Protein AF-A0A1G1I228-F1 (afdb_monomer)

Nearest PDB structures (foldseek):
  3k6q-assembly2_D  TM=5.862E-01  e=5.154E-01  Syntrophomonas wolfei subsp. wolfei str. Goettingen G311
  2wj9-assembly1_A  TM=4.335E-01  e=4.056E+00  Escherichia coli CFT073
  5o2r-assembly1_v  TM=3.705E-01  e=6.793E+00  Escherichia coli K-12
  6b4v-assembly1_JA  TM=3.250E-01  e=5.599E+00  Escherichia coli
  8oir-assembly1_Aa  TM=3.767E-01  e=8.243E+00  Homo sapiens

Sequence (79 aa):
MKLYHLTAVIWKEGKHYVSKCPELGVASFGSTPEKARAALEEAVALYVANARKLGLLKEIEPALLSEARFTASLDVAVA

Solvent-accessible surface area (backbone atoms only — not comparable to full-atom values): 4930 Å² total; per-residue (Å²): 135,89,87,73,86,78,63,77,51,73,49,79,52,94,86,33,17,40,18,34,27,78,73,76,72,45,66,33,50,23,81,40,68,67,47,4,48,52,43,29,53,52,50,48,53,50,49,55,54,49,30,53,75,71,68,46,42,74,78,49,39,67,59,57,64,56,91,74,86,86,88,81,89,83,90,80,91,80,137

Foldseek 3Di:
DDDFDFDWDWDDDDQKIKIAGPLQRDIAIGNDRVRRVVRSVVRVVVVCVVCVVVVNNVVSVCSRPPPDDDDDDDDDDDD

Radius of gyration: 14.28 Å; Cα contacts (8 Å, |Δi|>4): 96; chains: 1; bounding box: 44×31×32 Å

Secondary structure (DSSP, 8-state):
--------EEEEETTEEEEEETTTTEEEEESSHHHHHHHHHHHHHHHHHHHHHTTTHHHHHHHHH-S------------

Structure (mmCIF, N/CA/C/O backbone):
data_AF-A0A1G1I228-F1
#
_entry.id   AF-A0A1G1I228-F1
#
loop_
_atom_site.group_PDB
_atom_site.id
_atom_site.type_symbol
_atom_site.label_atom_id
_atom_site.label_alt_id
_atom_site.label_comp_id
_atom_site.label_asym_id
_atom_site.label_entity_id
_atom_site.label_seq_id
_atom_site.pdbx_PDB_ins_code
_atom_site.Cartn_x
_atom_site.Cartn_y
_atom_site.Cartn_z
_atom_site.occupancy
_atom_site.B_iso_or_equiv
_atom_site.auth_seq_id
_atom_site.auth_comp_id
_atom_site.auth_asym_id
_atom_site.auth_atom_id
_atom_site.pdbx_PDB_model_num
ATOM 1 N N . MET A 1 1 ? 20.590 -6.487 -4.060 1.00 66.50 1 MET A N 1
ATOM 2 C CA . MET A 1 1 ? 19.113 -6.394 -4.139 1.00 66.50 1 MET A CA 1
ATOM 3 C C . MET A 1 1 ? 18.760 -4.963 -4.504 1.00 66.50 1 MET A C 1
ATOM 5 O O . MET A 1 1 ? 19.430 -4.069 -4.004 1.00 66.50 1 MET A O 1
ATOM 9 N N . LYS A 1 2 ? 17.797 -4.738 -5.405 1.00 81.88 2 LYS A N 1
ATOM 10 C CA . LYS A 1 2 ? 17.342 -3.380 -5.743 1.00 81.88 2 LYS A CA 1
ATOM 11 C C . LYS A 1 2 ? 16.246 -2.992 -4.751 1.00 81.88 2 LYS A C 1
ATOM 13 O O . LYS A 1 2 ? 15.318 -3.774 -4.561 1.00 81.88 2 LYS A O 1
ATOM 18 N N . LEU A 1 3 ? 16.400 -1.848 -4.093 1.00 87.25 3 LEU A N 1
ATOM 19 C CA . LEU A 1 3 ? 15.413 -1.306 -3.162 1.00 87.25 3 LEU A CA 1
ATOM 20 C C . LEU A 1 3 ? 14.531 -0.311 -3.918 1.00 87.25 3 LEU A C 1
ATOM 22 O O . LEU A 1 3 ? 15.051 0.530 -4.650 1.00 87.25 3 LEU A O 1
ATOM 26 N N . TYR A 1 4 ? 13.216 -0.419 -3.749 1.00 92.19 4 TYR A N 1
ATOM 27 C CA . TYR A 1 4 ? 12.244 0.500 -4.334 1.00 92.19 4 TYR A CA 1
ATOM 28 C C . TYR A 1 4 ? 11.584 1.300 -3.218 1.00 92.19 4 TYR A C 1
ATOM 30 O O . TYR A 1 4 ? 11.188 0.732 -2.202 1.00 92.19 4 TYR A O 1
ATOM 38 N N . HIS A 1 5 ? 11.474 2.611 -3.407 1.00 92.25 5 HIS A N 1
ATOM 39 C CA . HIS A 1 5 ? 10.782 3.492 -2.476 1.00 92.25 5 HIS A CA 1
ATOM 40 C C . HIS A 1 5 ? 9.357 3.721 -2.985 1.00 92.25 5 HIS A C 1
ATOM 42 O O . HIS A 1 5 ? 9.165 4.399 -3.992 1.00 92.25 5 HIS A O 1
ATOM 48 N N . LEU A 1 6 ? 8.380 3.094 -2.331 1.00 95.38 6 LEU A N 1
ATOM 49 C CA . LEU A 1 6 ? 6.970 3.088 -2.728 1.00 95.38 6 LEU A CA 1
ATOM 50 C C . LEU A 1 6 ? 6.088 3.555 -1.570 1.00 95.38 6 LEU A C 1
ATOM 52 O O . LEU A 1 6 ? 6.496 3.508 -0.406 1.00 95.38 6 LEU A O 1
ATOM 56 N N . THR A 1 7 ? 4.873 3.979 -1.892 1.00 96.25 7 THR A N 1
ATOM 57 C CA . THR A 1 7 ? 3.920 4.520 -0.926 1.00 96.25 7 THR A CA 1
ATOM 58 C C . THR A 1 7 ? 3.060 3.412 -0.328 1.00 96.25 7 THR A C 1
ATOM 60 O O . THR A 1 7 ? 2.627 2.492 -1.017 1.00 96.25 7 THR A O 1
ATOM 63 N N . ALA A 1 8 ? 2.754 3.522 0.963 1.00 97.62 8 ALA A N 1
ATOM 64 C CA . ALA A 1 8 ? 1.724 2.726 1.617 1.00 97.62 8 ALA A CA 1
ATOM 65 C C . ALA A 1 8 ? 0.648 3.660 2.179 1.00 97.62 8 ALA A C 1
ATOM 67 O O . ALA A 1 8 ? 0.933 4.495 3.036 1.00 97.62 8 ALA A O 1
ATOM 68 N N . VAL A 1 9 ? -0.590 3.502 1.718 1.00 98.00 9 VAL A N 1
ATOM 69 C CA . VAL A 1 9 ? -1.775 4.156 2.289 1.00 98.00 9 VAL A CA 1
ATOM 70 C C . VAL A 1 9 ? -2.490 3.135 3.158 1.00 98.00 9 VAL A C 1
ATOM 72 O O . VAL A 1 9 ? -2.764 2.032 2.690 1.00 98.00 9 VAL A O 1
ATOM 75 N N . ILE A 1 10 ? -2.771 3.477 4.414 1.00 98.31 10 ILE A N 1
ATOM 76 C CA . ILE A 1 10 ? -3.362 2.559 5.394 1.00 98.31 10 ILE A CA 1
ATOM 77 C C . ILE A 1 10 ? -4.573 3.225 6.038 1.00 98.31 10 ILE A C 1
ATOM 79 O O . ILE A 1 10 ? -4.475 4.355 6.512 1.00 98.31 10 ILE A O 1
ATOM 83 N N . TRP A 1 11 ? -5.702 2.523 6.083 1.00 98.12 11 TRP A N 1
ATOM 84 C CA . TRP A 1 11 ? -6.929 2.998 6.720 1.00 98.12 11 TRP A CA 1
ATOM 85 C C . TRP A 1 11 ? -7.621 1.867 7.473 1.00 98.12 11 TRP A C 1
ATOM 87 O O . TRP A 1 11 ? -7.352 0.685 7.260 1.00 98.12 11 TRP A O 1
ATOM 97 N N . LYS A 1 12 ? -8.503 2.234 8.399 1.00 98.19 12 LYS A N 1
ATOM 98 C CA . LYS A 1 12 ? -9.295 1.271 9.160 1.00 98.19 12 LYS A CA 1
ATOM 99 C C . LYS A 1 12 ? -10.547 0.894 8.372 1.00 98.19 12 LYS A C 1
ATOM 101 O O . LYS A 1 12 ? -11.292 1.773 7.953 1.00 98.19 12 LYS A O 1
ATOM 106 N N . GLU A 1 13 ? -10.805 -0.401 8.248 1.00 97.50 13 GLU A N 1
ATOM 107 C CA . GLU A 1 13 ? -12.017 -0.951 7.645 1.00 97.50 13 GLU A CA 1
ATOM 108 C C . GLU A 1 13 ? -12.598 -2.023 8.578 1.00 97.50 13 GLU A C 1
ATOM 110 O O . GLU A 1 13 ? -12.015 -3.086 8.811 1.00 97.50 13 GLU A O 1
ATOM 115 N N . GLY A 1 14 ? -13.736 -1.709 9.205 1.00 95.88 14 GLY A N 1
ATOM 116 C CA . GLY A 1 14 ? -14.343 -2.560 10.228 1.00 95.88 14 GLY A CA 1
ATOM 117 C C . GLY A 1 14 ? -13.398 -2.841 11.405 1.0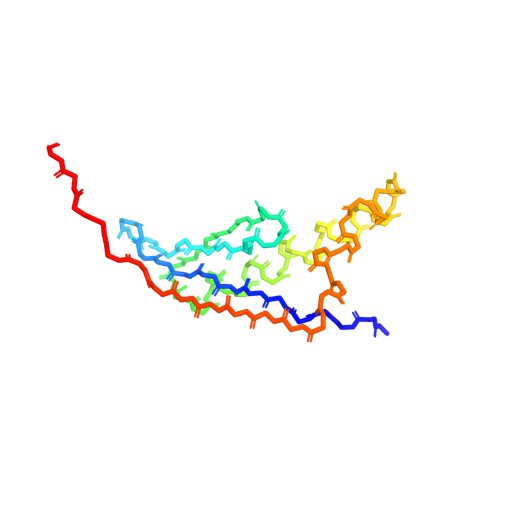0 95.88 14 GLY A C 1
ATOM 118 O O . GLY A 1 14 ? -13.023 -1.936 12.157 1.00 95.88 14 GLY A O 1
ATOM 119 N N . LYS A 1 15 ? -13.037 -4.120 11.586 1.00 96.19 15 LYS A N 1
ATOM 120 C CA . LYS A 1 15 ? -12.134 -4.598 12.654 1.00 96.19 15 LYS A CA 1
ATOM 121 C C . LYS A 1 15 ? -10.664 -4.689 12.222 1.00 96.19 15 LYS A C 1
ATOM 123 O O . LYS A 1 15 ? -9.821 -5.023 13.053 1.00 96.19 15 LYS A O 1
ATOM 128 N N . HIS A 1 16 ? -10.359 -4.413 10.957 1.00 97.62 16 HIS A N 1
ATOM 129 C CA . HIS A 1 16 ? -9.026 -4.560 10.380 1.00 97.62 16 HIS A CA 1
ATOM 130 C C . HIS A 1 16 ? -8.500 -3.225 9.847 1.00 97.62 16 HIS A C 1
ATOM 132 O O . HIS A 1 16 ? -9.217 -2.226 9.779 1.00 97.62 16 HIS A O 1
ATOM 138 N N . TYR A 1 17 ? -7.224 -3.217 9.487 1.00 98.62 17 TYR A N 1
ATOM 139 C CA . TYR A 1 17 ? -6.587 -2.149 8.735 1.00 98.62 17 TYR A CA 1
ATOM 140 C C . TYR A 1 17 ? -6.279 -2.666 7.339 1.00 98.62 17 TYR A C 1
ATOM 142 O O . TYR A 1 17 ? -5.643 -3.712 7.203 1.00 98.62 17 TYR A O 1
ATOM 150 N N . VAL A 1 18 ? -6.729 -1.942 6.323 1.00 98.44 18 VAL A N 1
ATOM 151 C CA . VAL A 1 18 ? -6.417 -2.210 4.918 1.00 98.44 18 VAL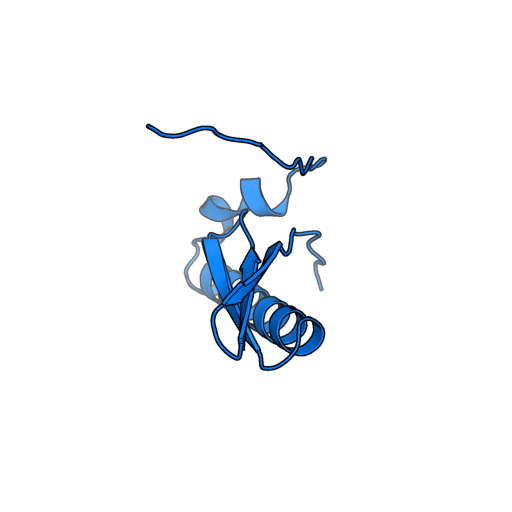 A CA 1
ATOM 152 C C . VAL A 1 18 ? -5.249 -1.321 4.522 1.00 98.44 18 VAL A C 1
ATOM 154 O O . VAL A 1 18 ? -5.146 -0.178 4.968 1.00 98.44 18 VAL A O 1
ATOM 157 N N . SER A 1 19 ? -4.347 -1.861 3.715 1.00 98.69 19 SER A N 1
ATOM 158 C CA . SER A 1 19 ? -3.167 -1.175 3.208 1.00 98.69 19 SER A CA 1
ATOM 159 C C . SER A 1 19 ? -3.097 -1.302 1.687 1.00 98.69 19 SER A C 1
ATOM 161 O O . SER A 1 19 ? -3.420 -2.346 1.123 1.00 98.69 19 SER A O 1
ATOM 163 N N . LYS A 1 20 ? -2.678 -0.238 0.999 1.00 98.50 20 LYS A N 1
ATOM 164 C CA . LYS A 1 20 ? -2.560 -0.200 -0.464 1.00 98.50 20 LYS A CA 1
ATOM 165 C C . LYS A 1 20 ? -1.288 0.517 -0.900 1.00 98.50 20 LYS A C 1
ATOM 167 O O . LYS A 1 20 ? -0.941 1.542 -0.324 1.00 98.50 20 LYS A O 1
ATOM 172 N N . CYS A 1 21 ? -0.642 -0.013 -1.935 1.00 98.00 21 CYS A N 1
ATOM 173 C CA . CYS A 1 21 ? 0.427 0.615 -2.704 1.00 98.00 21 CYS A CA 1
ATOM 174 C C . CYS A 1 21 ? -0.187 1.209 -3.982 1.00 98.00 21 CYS A C 1
ATOM 176 O O . CYS A 1 21 ? -0.496 0.450 -4.909 1.00 98.00 21 CYS A O 1
ATOM 178 N N . PRO A 1 22 ? -0.457 2.529 -4.027 1.00 96.25 22 PRO A N 1
ATOM 179 C CA . PRO A 1 22 ? -1.125 3.165 -5.160 1.00 96.25 22 PRO A CA 1
ATOM 180 C C . PRO A 1 22 ? -0.403 2.945 -6.490 1.00 96.25 22 PRO A C 1
ATOM 182 O O . PRO A 1 22 ? -1.061 2.714 -7.500 1.00 96.25 22 PRO A O 1
ATOM 185 N N . GLU A 1 23 ? 0.930 2.961 -6.478 1.00 95.31 23 GLU A N 1
ATOM 186 C CA . GLU A 1 23 ? 1.774 2.889 -7.671 1.00 95.31 23 GLU A CA 1
ATOM 187 C C . GLU A 1 23 ? 1.650 1.551 -8.405 1.00 95.31 23 GLU A C 1
ATOM 189 O O . GLU A 1 23 ? 1.797 1.500 -9.622 1.00 95.31 23 GLU A O 1
ATOM 194 N N . LEU A 1 24 ? 1.383 0.469 -7.669 1.00 96.44 24 LEU A N 1
ATOM 195 C CA . LEU A 1 24 ? 1.298 -0.887 -8.219 1.00 96.44 24 LEU A CA 1
ATOM 196 C C . LEU A 1 24 ? -0.121 -1.466 -8.169 1.00 96.44 24 LEU A C 1
ATOM 198 O O . LEU A 1 24 ? -0.345 -2.584 -8.625 1.00 96.44 24 LEU A O 1
ATOM 202 N N . GLY A 1 25 ? -1.075 -0.752 -7.565 1.00 96.38 25 GLY A N 1
ATOM 203 C CA . GLY A 1 25 ? -2.434 -1.253 -7.348 1.00 96.38 25 GLY A CA 1
ATOM 204 C C . GLY A 1 25 ? -2.517 -2.461 -6.404 1.00 96.38 25 GLY A C 1
ATOM 205 O O . GLY A 1 25 ? -3.559 -3.108 -6.340 1.00 96.38 25 GLY A O 1
ATOM 206 N N . VAL A 1 26 ? -1.449 -2.767 -5.662 1.00 98.19 26 VAL A N 1
ATOM 207 C CA . VAL A 1 26 ? -1.380 -3.907 -4.735 1.00 98.19 26 VAL A CA 1
ATOM 208 C C . VAL A 1 26 ? -1.984 -3.510 -3.393 1.00 98.19 26 VAL A C 1
ATOM 210 O O . VAL A 1 26 ? -1.701 -2.426 -2.883 1.00 98.19 26 VAL A O 1
ATOM 213 N N . ALA A 1 27 ? -2.793 -4.386 -2.802 1.00 98.31 27 ALA A N 1
ATOM 214 C CA . ALA A 1 27 ? -3.390 -4.181 -1.489 1.00 98.31 27 ALA A CA 1
ATOM 215 C C . ALA A 1 27 ? -3.182 -5.396 -0.578 1.00 98.31 27 ALA A C 1
ATOM 217 O O . ALA A 1 27 ? -2.971 -6.514 -1.049 1.00 98.31 27 ALA A O 1
ATOM 218 N N . SER A 1 28 ? -3.241 -5.156 0.727 1.00 98.44 28 SER A N 1
ATOM 219 C CA . SER A 1 28 ? -3.182 -6.167 1.779 1.00 98.44 28 SER A CA 1
ATOM 220 C C . SER A 1 28 ? -3.957 -5.679 3.010 1.00 98.44 28 SER A C 1
ATOM 222 O O . SER A 1 28 ? -4.606 -4.631 2.972 1.00 98.44 28 SER A O 1
ATOM 224 N N . PHE A 1 29 ? -3.944 -6.439 4.102 1.00 98.31 29 PHE A N 1
ATOM 225 C CA . PHE A 1 29 ? -4.627 -6.060 5.339 1.00 98.31 29 PHE A CA 1
ATOM 226 C C . PHE A 1 29 ? -3.970 -6.680 6.577 1.00 98.31 29 PHE A C 1
ATOM 228 O O . PHE A 1 29 ? -3.175 -7.614 6.492 1.00 98.31 29 PHE A O 1
ATOM 235 N N . GLY A 1 30 ? -4.310 -6.162 7.756 1.00 98.31 30 GLY A N 1
ATOM 236 C CA . GLY A 1 30 ? -3.816 -6.667 9.033 1.00 98.31 30 GLY A CA 1
ATOM 237 C C . GLY A 1 30 ? -4.685 -6.252 10.215 1.00 98.31 30 GLY A C 1
ATOM 238 O O . GLY A 1 30 ? -5.550 -5.388 10.115 1.00 98.31 30 GLY A O 1
ATOM 239 N N . SER A 1 31 ? -4.466 -6.875 11.374 1.00 97.94 31 SER A N 1
ATOM 240 C CA . SER A 1 31 ? -5.197 -6.525 12.604 1.00 97.94 31 SER A CA 1
ATOM 241 C C . SER A 1 31 ? -4.729 -5.206 13.238 1.00 97.94 31 SER A C 1
ATOM 243 O O . SER A 1 31 ? -5.423 -4.663 14.090 1.00 97.94 31 SER A O 1
ATOM 245 N N . THR A 1 32 ? -3.554 -4.704 12.851 1.00 98.38 32 THR A N 1
ATOM 246 C CA . THR A 1 32 ? -2.997 -3.405 13.264 1.00 98.38 32 THR A CA 1
ATOM 247 C C . THR A 1 32 ? -2.398 -2.694 12.044 1.00 98.38 32 THR A C 1
ATOM 249 O O . THR A 1 32 ? -2.112 -3.377 11.049 1.00 98.38 32 THR A O 1
ATOM 252 N N . PRO A 1 33 ? -2.173 -1.367 12.090 1.00 98.44 33 PRO A N 1
ATOM 253 C CA . PRO A 1 33 ? -1.525 -0.640 10.997 1.00 98.44 33 PRO A CA 1
ATOM 254 C C . PRO A 1 33 ? -0.160 -1.228 10.616 1.00 98.44 33 PRO A C 1
ATOM 256 O O . PRO A 1 33 ? 0.151 -1.372 9.437 1.00 98.44 33 PRO A O 1
ATOM 259 N N . GLU A 1 34 ? 0.637 -1.645 11.601 1.00 98.44 34 GLU A N 1
ATOM 260 C CA . GLU A 1 34 ? 1.976 -2.211 11.397 1.00 98.44 34 GLU A CA 1
ATOM 261 C C . GLU A 1 34 ? 1.900 -3.561 10.687 1.00 98.44 34 GLU A C 1
ATOM 263 O O . GLU A 1 34 ? 2.670 -3.817 9.762 1.00 98.44 34 GLU A O 1
ATOM 268 N N . LYS A 1 35 ? 0.940 -4.409 11.081 1.00 98.50 35 LYS A N 1
ATOM 269 C CA . LYS A 1 35 ? 0.697 -5.698 10.421 1.00 98.50 35 LYS A CA 1
ATOM 270 C C . LYS A 1 35 ? 0.202 -5.509 8.991 1.00 98.50 35 LYS A C 1
ATOM 272 O O . LYS A 1 35 ? 0.666 -6.213 8.104 1.00 98.50 35 LYS A O 1
ATOM 277 N N . ALA A 1 36 ? -0.690 -4.545 8.758 1.00 98.69 36 ALA A N 1
ATOM 278 C CA . ALA A 1 36 ? -1.157 -4.222 7.413 1.00 98.69 36 ALA A CA 1
ATOM 279 C C . ALA A 1 36 ? -0.012 -3.689 6.532 1.00 98.69 36 ALA A C 1
ATOM 281 O O . ALA A 1 36 ? 0.088 -4.062 5.363 1.00 98.69 36 ALA A O 1
ATOM 282 N N . ARG A 1 37 ? 0.884 -2.860 7.087 1.00 98.56 37 ARG A N 1
ATOM 283 C CA . ARG A 1 37 ? 2.086 -2.373 6.391 1.00 98.56 37 ARG A CA 1
ATOM 284 C C . ARG A 1 37 ? 3.033 -3.518 6.028 1.00 98.56 37 ARG A C 1
ATOM 286 O O . ARG A 1 37 ? 3.460 -3.596 4.883 1.00 98.56 37 ARG A O 1
ATOM 293 N N . ALA A 1 38 ? 3.343 -4.397 6.982 1.00 98.50 38 ALA A N 1
ATOM 294 C CA . ALA A 1 38 ? 4.233 -5.537 6.761 1.00 98.50 38 ALA A CA 1
ATOM 295 C C . ALA A 1 38 ? 3.671 -6.497 5.700 1.00 98.50 38 ALA A C 1
ATOM 297 O O . ALA A 1 38 ? 4.373 -6.860 4.762 1.00 98.50 38 ALA A O 1
ATOM 298 N N . ALA A 1 39 ? 2.377 -6.818 5.782 1.00 98.50 39 ALA A N 1
ATOM 299 C CA . ALA A 1 39 ? 1.717 -7.667 4.796 1.00 98.50 39 ALA A CA 1
ATOM 300 C C . ALA A 1 39 ? 1.669 -7.023 3.394 1.00 98.50 39 ALA A C 1
ATOM 302 O O . ALA A 1 39 ? 1.709 -7.729 2.387 1.00 98.50 39 ALA A O 1
ATOM 303 N N . LEU A 1 40 ? 1.589 -5.689 3.301 1.00 98.69 40 LEU A N 1
ATOM 304 C CA . LEU A 1 40 ? 1.689 -4.979 2.022 1.00 98.69 40 LEU A CA 1
ATOM 305 C C . LEU A 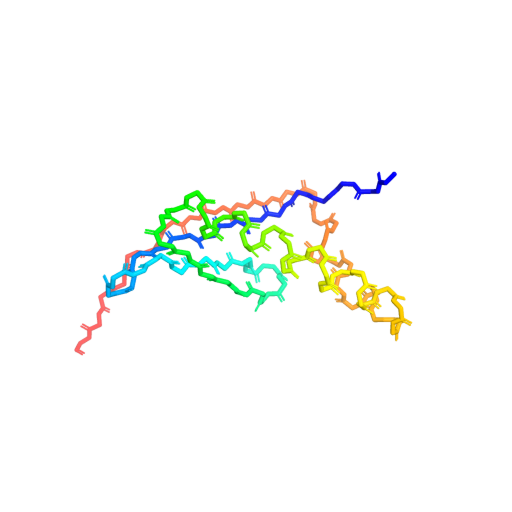1 40 ? 3.108 -5.030 1.448 1.00 98.69 40 LEU A C 1
ATOM 307 O O . LEU A 1 40 ? 3.259 -5.213 0.244 1.00 98.69 40 LEU A O 1
ATOM 311 N N . GLU A 1 41 ? 4.133 -4.881 2.288 1.00 98.25 41 GLU A N 1
ATOM 312 C CA . GLU A 1 41 ? 5.541 -4.965 1.879 1.00 98.25 41 GLU A CA 1
ATOM 313 C C . GLU A 1 41 ? 5.847 -6.328 1.236 1.00 98.25 41 GLU A C 1
ATOM 315 O O . GLU A 1 41 ? 6.411 -6.386 0.140 1.00 98.25 41 GLU A O 1
ATOM 320 N N . GLU A 1 42 ? 5.375 -7.417 1.852 1.00 98.19 42 GLU A N 1
ATOM 321 C CA . GLU A 1 42 ? 5.483 -8.771 1.298 1.00 98.19 42 GLU A CA 1
ATOM 322 C C . GLU A 1 42 ? 4.710 -8.923 -0.019 1.00 98.19 42 GLU A C 1
ATOM 324 O O . GLU A 1 42 ? 5.253 -9.428 -1.006 1.00 98.19 42 GLU A O 1
ATOM 329 N N . ALA A 1 43 ? 3.460 -8.451 -0.069 1.00 98.38 43 ALA A N 1
ATOM 330 C CA . ALA A 1 43 ? 2.630 -8.529 -1.270 1.00 98.38 43 ALA A CA 1
ATOM 331 C C . ALA A 1 43 ? 3.253 -7.768 -2.454 1.00 98.38 43 ALA A C 1
ATOM 333 O O . ALA A 1 43 ? 3.280 -8.273 -3.579 1.00 98.38 43 ALA A O 1
ATOM 334 N N . VAL A 1 44 ? 3.809 -6.580 -2.204 1.00 98.12 44 VAL A N 1
ATOM 335 C CA . VAL A 1 44 ? 4.513 -5.772 -3.208 1.00 98.12 44 VAL A CA 1
ATOM 336 C C . VAL A 1 44 ? 5.794 -6.465 -3.673 1.00 98.12 44 VAL A C 1
ATOM 338 O O . VAL A 1 44 ? 6.045 -6.539 -4.878 1.00 98.12 44 VAL A O 1
ATOM 341 N N . ALA A 1 45 ? 6.585 -7.021 -2.752 1.00 96.94 45 ALA A N 1
ATOM 342 C CA . ALA A 1 45 ? 7.796 -7.759 -3.105 1.00 96.94 45 ALA A CA 1
ATOM 343 C C . ALA A 1 45 ? 7.481 -8.974 -3.995 1.00 96.94 45 ALA A C 1
ATOM 345 O O . ALA A 1 45 ? 8.149 -9.191 -5.013 1.00 96.94 45 ALA A O 1
ATOM 346 N N . LEU A 1 46 ? 6.428 -9.728 -3.660 1.00 97.56 46 LEU A N 1
ATOM 347 C CA . LEU A 1 46 ? 5.940 -10.852 -4.462 1.00 97.56 46 LEU A CA 1
ATOM 348 C C . LEU A 1 46 ? 5.450 -10.402 -5.842 1.00 97.56 46 LEU A C 1
ATOM 350 O O . LEU A 1 46 ? 5.791 -11.033 -6.845 1.00 97.56 46 LEU A O 1
ATOM 354 N N . TYR A 1 47 ? 4.702 -9.299 -5.913 1.00 97.50 47 TYR A N 1
ATOM 355 C CA . TYR A 1 47 ? 4.215 -8.739 -7.173 1.00 97.50 47 TYR A CA 1
ATOM 356 C C . TYR A 1 47 ? 5.371 -8.375 -8.115 1.00 97.50 47 TYR A C 1
ATOM 358 O O . TYR A 1 47 ? 5.409 -8.841 -9.255 1.00 97.50 47 TYR A O 1
ATOM 366 N N . VAL A 1 48 ? 6.367 -7.626 -7.629 1.00 96.44 48 VAL A N 1
ATOM 367 C CA . VAL A 1 48 ? 7.542 -7.229 -8.427 1.00 96.44 48 VAL A CA 1
ATOM 368 C C . VAL A 1 48 ? 8.365 -8.450 -8.853 1.00 96.44 48 VAL A C 1
ATOM 370 O O . VAL A 1 48 ? 8.819 -8.532 -9.999 1.00 96.44 48 VAL A O 1
ATOM 373 N N . ALA A 1 49 ? 8.534 -9.435 -7.964 1.00 95.75 49 ALA A N 1
ATOM 374 C CA . ALA A 1 49 ? 9.234 -10.675 -8.289 1.00 95.75 49 ALA A CA 1
ATOM 375 C C . ALA A 1 49 ? 8.520 -11.469 -9.398 1.00 95.75 49 ALA A C 1
ATOM 377 O O . ALA A 1 49 ? 9.181 -11.989 -10.301 1.00 95.75 49 ALA A O 1
ATOM 378 N N . ASN A 1 50 ? 7.188 -11.536 -9.363 1.00 96.75 50 ASN A N 1
ATOM 379 C CA . ASN A 1 50 ? 6.391 -12.201 -10.392 1.00 96.75 50 ASN A CA 1
ATOM 380 C C . ASN A 1 50 ? 6.400 -11.425 -11.713 1.00 96.75 50 ASN A C 1
ATOM 382 O O . ASN A 1 50 ? 6.630 -12.035 -12.756 1.00 96.75 50 ASN A O 1
ATOM 386 N N . ALA A 1 51 ? 6.265 -10.096 -11.682 1.00 96.12 51 ALA A N 1
ATOM 387 C CA . ALA A 1 51 ? 6.382 -9.257 -12.876 1.00 96.12 51 ALA A CA 1
ATOM 388 C C . ALA A 1 51 ? 7.735 -9.458 -13.577 1.00 96.12 51 ALA A C 1
ATOM 390 O O . ALA A 1 51 ? 7.794 -9.598 -14.798 1.00 96.12 51 ALA A O 1
ATOM 391 N N . ARG A 1 52 ? 8.830 -9.579 -12.810 1.00 94.75 52 ARG A N 1
ATOM 392 C CA . ARG A 1 52 ? 10.150 -9.919 -13.359 1.00 94.75 52 ARG A CA 1
ATOM 393 C C . ARG A 1 52 ? 10.171 -11.295 -14.030 1.00 94.75 52 ARG A C 1
ATOM 395 O O . ARG A 1 52 ? 10.731 -11.414 -15.115 1.00 94.75 52 ARG A O 1
ATOM 402 N N . LYS A 1 53 ? 9.590 -12.322 -13.400 1.00 96.50 53 LYS A N 1
ATOM 403 C CA . LYS A 1 53 ? 9.542 -13.689 -13.956 1.00 96.50 53 LYS A CA 1
ATOM 404 C C . LYS A 1 53 ? 8.708 -13.773 -15.236 1.00 96.50 53 LYS A C 1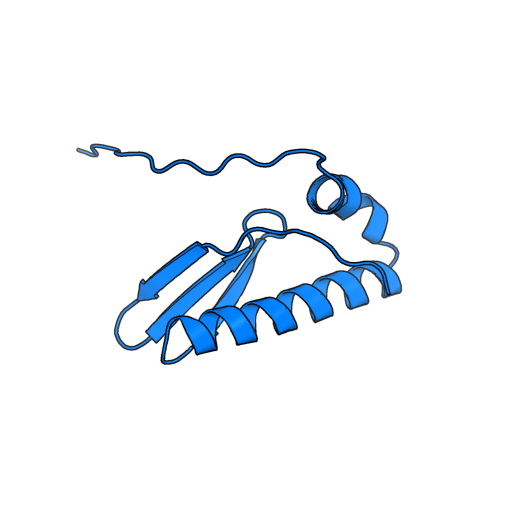
ATOM 406 O O . LYS A 1 53 ? 9.059 -14.534 -16.127 1.00 96.50 53 LYS A O 1
ATOM 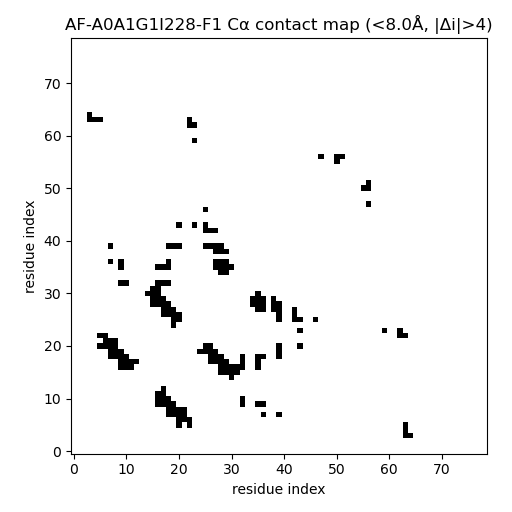411 N N . LEU A 1 54 ? 7.6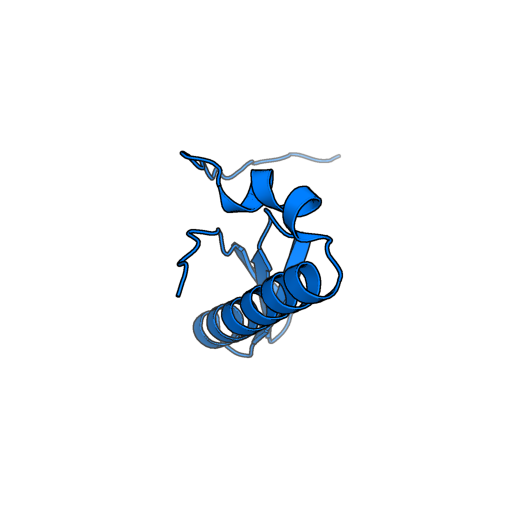35 -12.991 -15.318 1.00 96.75 54 LEU A N 1
ATOM 412 C CA . LEU A 1 54 ? 6.714 -12.963 -16.456 1.00 96.75 54 LEU A CA 1
ATOM 413 C C . LEU A 1 54 ? 7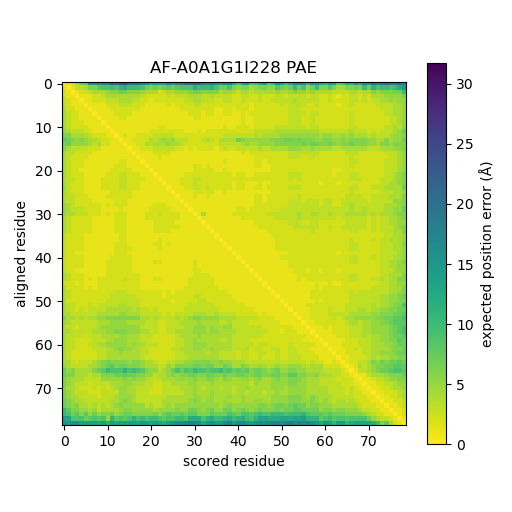.151 -12.000 -17.574 1.00 96.75 54 LEU A C 1
ATOM 415 O O . LEU A 1 54 ? 6.469 -11.899 -18.585 1.00 96.75 54 LEU A O 1
ATOM 419 N N . GLY A 1 55 ? 8.269 -11.283 -17.410 1.00 95.81 55 GLY A N 1
ATOM 420 C CA . GLY A 1 55 ? 8.748 -10.308 -18.399 1.00 95.81 55 GLY A CA 1
ATOM 421 C C . GLY A 1 55 ? 7.983 -8.977 -18.414 1.00 95.81 55 GLY A C 1
ATOM 422 O O . GLY A 1 55 ? 8.253 -8.136 -19.264 1.00 95.81 55 GLY A O 1
ATOM 423 N N . LEU A 1 56 ? 7.099 -8.749 -17.441 1.00 95.62 56 LEU A N 1
ATOM 424 C CA . LEU A 1 56 ? 6.225 -7.572 -17.327 1.00 95.62 56 LEU A CA 1
ATOM 425 C C . LEU A 1 56 ? 6.890 -6.399 -16.583 1.00 95.62 56 LEU A C 1
ATOM 427 O O . LEU A 1 56 ? 6.261 -5.384 -16.302 1.00 95.62 56 LEU A O 1
ATOM 431 N N . LEU A 1 57 ? 8.174 -6.517 -16.222 1.00 94.25 57 LEU A N 1
ATOM 432 C CA . LEU A 1 57 ? 8.854 -5.510 -15.399 1.00 94.25 57 LEU A CA 1
ATOM 433 C C . LEU A 1 57 ? 8.882 -4.124 -16.063 1.00 94.25 57 LEU A C 1
ATOM 435 O O . LEU A 1 57 ? 8.779 -3.124 -15.363 1.00 94.25 57 LEU A O 1
ATOM 439 N N . LYS A 1 58 ? 8.983 -4.074 -17.398 1.00 94.12 58 LYS A N 1
ATOM 440 C CA . LYS A 1 58 ? 8.980 -2.823 -18.175 1.00 94.12 58 LYS A CA 1
ATOM 441 C C . LYS A 1 58 ? 7.668 -2.051 -18.046 1.00 94.12 58 LYS A C 1
ATOM 443 O O . LYS A 1 58 ? 7.676 -0.830 -18.111 1.00 94.12 58 LYS A O 1
ATOM 448 N N . GLU A 1 59 ? 6.554 -2.750 -17.844 1.00 93.81 59 GLU A N 1
ATOM 449 C CA . GLU A 1 59 ? 5.232 -2.126 -17.728 1.00 93.81 59 GLU A CA 1
ATOM 450 C C . GLU A 1 59 ? 5.073 -1.394 -16.395 1.00 93.81 59 GLU A C 1
ATOM 452 O O . GLU A 1 59 ? 4.427 -0.353 -16.326 1.00 93.81 59 GLU A O 1
ATOM 457 N N . ILE A 1 60 ? 5.718 -1.904 -15.342 1.00 94.06 60 ILE A N 1
ATOM 458 C CA . ILE A 1 60 ? 5.661 -1.323 -13.995 1.00 94.06 60 ILE A CA 1
ATOM 459 C C . ILE A 1 60 ? 6.891 -0.468 -13.661 1.00 94.06 60 ILE A C 1
ATOM 461 O O . ILE A 1 60 ? 6.950 0.159 -12.607 1.00 94.06 60 ILE A O 1
ATOM 465 N N . GLU A 1 61 ? 7.882 -0.412 -14.550 1.00 93.44 61 GLU A N 1
ATOM 466 C CA . GLU A 1 61 ? 9.113 0.355 -14.364 1.00 93.44 61 GLU A CA 1
ATOM 467 C C . GLU A 1 61 ? 8.870 1.853 -14.092 1.00 93.44 61 GLU A C 1
ATOM 469 O O . GLU A 1 61 ? 9.484 2.364 -13.150 1.00 93.44 61 GLU A O 1
ATOM 474 N N . PRO A 1 62 ? 7.945 2.551 -14.788 1.00 92.75 62 PRO A N 1
ATOM 4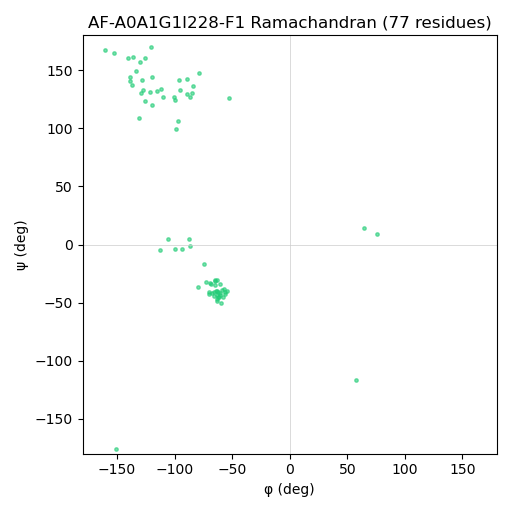75 C CA . PRO A 1 62 ? 7.644 3.952 -14.481 1.00 92.75 62 PRO A CA 1
ATOM 476 C C . PRO A 1 62 ? 7.160 4.156 -13.037 1.00 92.75 62 PRO A C 1
ATOM 478 O O . PRO A 1 62 ? 7.577 5.095 -12.359 1.00 92.75 62 PRO A O 1
ATOM 481 N N . ALA A 1 63 ? 6.335 3.233 -12.533 1.00 92.56 63 ALA A N 1
ATOM 482 C CA . ALA A 1 63 ? 5.834 3.255 -11.161 1.00 92.56 63 ALA A CA 1
ATOM 483 C C . ALA A 1 63 ? 6.947 2.995 -10.130 1.00 92.56 63 A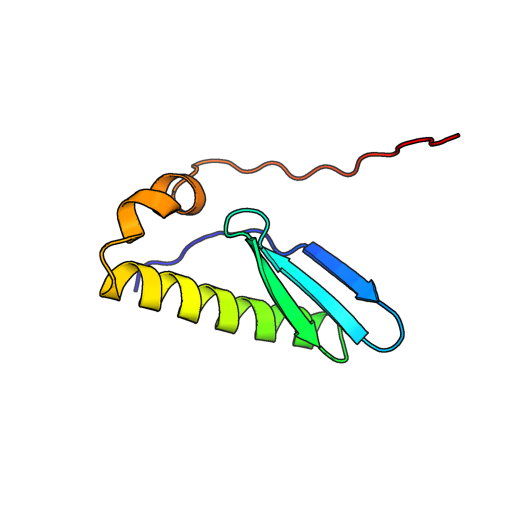LA A C 1
ATOM 485 O O . ALA A 1 63 ? 6.941 3.568 -9.038 1.00 92.56 63 ALA A O 1
ATOM 486 N N . LEU A 1 64 ? 7.931 2.161 -10.477 1.00 93.44 64 LEU A N 1
ATOM 487 C CA . LEU A 1 64 ? 9.050 1.804 -9.605 1.00 93.44 64 LEU A CA 1
ATOM 488 C C . LEU A 1 64 ? 10.150 2.874 -9.559 1.00 93.44 64 LEU A C 1
ATOM 490 O O . LEU A 1 64 ? 10.755 3.074 -8.504 1.00 93.44 64 LEU A O 1
ATOM 494 N N . LEU A 1 65 ? 10.423 3.545 -10.681 1.00 92.00 65 LEU A N 1
ATOM 495 C CA . LEU A 1 65 ? 11.607 4.395 -10.861 1.00 92.00 65 LEU A CA 1
ATOM 496 C C . LEU A 1 65 ? 11.336 5.904 -10.839 1.00 92.00 65 LEU A C 1
ATOM 498 O O . LEU A 1 65 ? 12.276 6.665 -11.045 1.00 92.00 65 LEU A O 1
ATOM 502 N N . SER A 1 66 ? 10.104 6.347 -10.565 1.00 90.94 66 SER A N 1
ATOM 503 C CA . SER A 1 66 ? 9.822 7.781 -10.404 1.00 90.94 66 SER A CA 1
ATOM 504 C C . SER A 1 66 ? 10.769 8.420 -9.379 1.00 90.94 66 SER A C 1
ATOM 506 O O . SER A 1 66 ? 10.865 7.941 -8.242 1.00 90.94 66 SER A O 1
ATOM 508 N N . GLU A 1 67 ? 11.455 9.491 -9.786 1.00 86.81 67 GLU A N 1
ATOM 509 C CA . GLU A 1 67 ? 12.486 10.182 -8.994 1.00 86.81 67 GLU A CA 1
ATOM 510 C C . GLU A 1 67 ? 11.900 10.917 -7.784 1.00 86.81 67 GLU A C 1
ATOM 512 O O . GLU A 1 67 ? 12.521 10.983 -6.726 1.00 86.81 67 GLU A O 1
ATOM 517 N N . ALA A 1 68 ? 10.677 11.428 -7.924 1.00 87.81 68 ALA A N 1
ATOM 518 C CA . ALA A 1 68 ? 9.934 12.087 -6.862 1.00 87.81 68 ALA A CA 1
ATOM 519 C C . ALA A 1 68 ? 8.495 11.564 -6.808 1.00 87.81 68 ALA A C 1
ATOM 521 O O . ALA A 1 68 ? 7.916 11.160 -7.823 1.00 87.81 68 ALA A O 1
ATOM 522 N N . ARG A 1 69 ? 7.923 11.564 -5.602 1.00 87.75 69 ARG A N 1
ATOM 523 C CA . ARG A 1 69 ? 6.522 11.224 -5.335 1.00 87.75 69 ARG A CA 1
ATOM 524 C C . ARG A 1 69 ? 5.966 12.235 -4.345 1.00 87.75 69 ARG A C 1
ATOM 526 O O . ARG A 1 69 ? 6.629 12.571 -3.368 1.00 87.75 69 ARG A O 1
ATOM 533 N N . PHE A 1 70 ? 4.749 12.693 -4.602 1.00 91.25 70 PHE A N 1
ATOM 534 C CA . PHE A 1 70 ? 4.029 13.610 -3.729 1.00 91.25 70 PHE A CA 1
ATOM 535 C C . PHE A 1 70 ? 2.720 12.948 -3.324 1.00 91.25 70 PHE A C 1
ATOM 537 O O . PHE A 1 70 ? 1.990 12.434 -4.170 1.00 91.25 70 PHE A O 1
ATOM 544 N N . THR A 1 71 ? 2.429 12.957 -2.029 1.00 92.56 71 THR A N 1
ATOM 545 C CA . THR A 1 71 ? 1.169 12.461 -1.472 1.00 92.56 71 THR A CA 1
ATOM 546 C C . THR A 1 71 ? 0.424 13.628 -0.849 1.00 92.56 71 THR A C 1
ATOM 548 O O . THR A 1 71 ? 1.016 14.382 -0.077 1.00 92.56 71 THR A O 1
ATOM 551 N N . ALA A 1 72 ? -0.862 13.766 -1.155 1.00 94.19 72 ALA A N 1
ATOM 552 C CA . ALA A 1 72 ? -1.711 14.806 -0.592 1.00 94.19 72 ALA A CA 1
ATOM 553 C C . ALA A 1 72 ? -3.091 14.237 -0.253 1.00 94.19 72 ALA A C 1
ATOM 555 O O . ALA A 1 72 ? -3.608 13.378 -0.969 1.00 94.19 72 ALA A O 1
ATOM 556 N N . SER A 1 73 ? -3.676 14.732 0.834 1.00 93.69 73 SER A N 1
ATOM 557 C CA . SER A 1 73 ? -5.079 14.489 1.164 1.00 93.69 73 SER A CA 1
ATOM 558 C C . SER A 1 73 ? -5.973 15.399 0.321 1.00 93.69 73 SER A C 1
ATOM 560 O O . SER A 1 73 ? -5.586 16.521 -0.004 1.00 93.69 73 SER A O 1
ATOM 562 N N . LEU A 1 74 ? -7.166 14.915 -0.018 1.00 94.56 74 LEU A N 1
ATOM 563 C CA . LEU A 1 74 ? -8.187 15.670 -0.740 1.00 94.56 74 LEU A CA 1
ATOM 564 C C . LEU A 1 74 ? -9.497 15.599 0.044 1.00 94.56 74 LEU A C 1
ATOM 566 O O . LEU A 1 74 ? -9.918 14.508 0.427 1.00 94.56 74 LEU A O 1
ATOM 570 N N . ASP A 1 75 ? -10.149 16.743 0.223 1.00 95.19 75 ASP A N 1
ATOM 571 C CA . ASP A 1 75 ? -11.496 16.837 0.779 1.00 95.19 75 ASP A CA 1
ATOM 572 C C . ASP A 1 75 ? -12.497 16.997 -0.369 1.00 95.19 75 ASP A C 1
ATOM 574 O O . ASP A 1 75 ? -12.373 17.901 -1.198 1.00 95.19 75 ASP A O 1
ATOM 578 N N . VAL A 1 76 ? -13.485 16.104 -0.441 1.00 95.69 76 VAL A N 1
ATOM 579 C CA . VAL A 1 76 ? -14.492 16.093 -1.510 1.00 95.69 76 VAL A CA 1
ATOM 580 C C . VAL A 1 76 ? -15.881 16.128 -0.885 1.00 95.69 76 VAL A C 1
ATOM 582 O O . VAL A 1 76 ? -16.233 15.251 -0.100 1.00 95.69 76 VAL A O 1
ATOM 585 N N . ALA A 1 77 ? -16.680 17.129 -1.256 1.00 94.38 77 ALA A N 1
ATOM 586 C CA . ALA A 1 77 ? -18.103 17.170 -0.941 1.00 94.38 77 ALA A CA 1
ATOM 587 C C . ALA A 1 77 ? -18.898 16.477 -2.058 1.00 94.38 77 ALA A C 1
ATOM 589 O O . ALA A 1 77 ? -18.720 16.786 -3.237 1.00 94.38 77 ALA A O 1
ATOM 590 N N . VAL A 1 78 ? -19.777 15.552 -1.680 1.00 91.75 78 VAL A N 1
ATOM 591 C CA . VAL A 1 78 ? -20.714 14.856 -2.575 1.00 91.75 78 VAL A CA 1
ATOM 592 C C . VAL A 1 78 ? -22.147 15.147 -2.130 1.00 91.75 78 VAL A C 1
ATOM 594 O O . VAL A 1 78 ? -22.389 15.316 -0.935 1.00 91.75 78 VAL A O 1
ATOM 597 N N . ALA A 1 79 ? -23.052 15.271 -3.103 1.00 79.44 79 ALA A N 1
ATOM 598 C CA . ALA A 1 79 ? -24.472 15.563 -2.897 1.00 79.44 79 ALA A CA 1
ATOM 599 C C . ALA A 1 79 ? -25.270 14.319 -2.486 1.00 79.44 79 ALA A C 1
ATOM 601 O O . ALA A 1 79 ? -24.901 13.212 -2.944 1.00 79.44 79 ALA A O 1
#

Mean predicted aligned error: 3.16 Å

pLDDT: mean 95.04, std 4.94, range [66.5, 98.69]